Protein AF-A0A3C0GLI4-F1 (afdb_monomer_lite)

Radius of gyration: 16.36 Å; chains: 1; bounding box: 39×38×46 Å

Structure (mmCIF, N/CA/C/O backbone):
data_AF-A0A3C0GLI4-F1
#
_entry.id   AF-A0A3C0GLI4-F1
#
loop_
_atom_site.group_PDB
_atom_site.id
_atom_site.type_symbol
_atom_site.label_atom_id
_atom_site.label_alt_id
_atom_site.label_comp_id
_atom_site.label_asym_id
_atom_site.label_entity_id
_atom_site.label_seq_id
_atom_site.pdbx_PDB_ins_code
_atom_site.Cartn_x
_atom_site.Cartn_y
_atom_site.Cartn_z
_atom_site.occupancy
_atom_site.B_iso_or_equiv
_atom_site.auth_seq_id
_atom_site.auth_comp_id
_atom_site.auth_asym_id
_atom_site.auth_atom_id
_atom_site.pdbx_PDB_model_num
ATOM 1 N N . ASN A 1 1 ? 0.872 -15.062 -18.922 1.00 39.88 1 ASN A N 1
ATOM 2 C CA . ASN A 1 1 ? 2.203 -14.432 -18.838 1.00 39.88 1 ASN A CA 1
ATOM 3 C C . ASN A 1 1 ? 2.045 -13.028 -18.293 1.00 39.88 1 ASN A C 1
ATOM 5 O O . ASN A 1 1 ? 1.727 -12.119 -19.047 1.00 39.88 1 ASN A O 1
ATOM 9 N N . ILE A 1 2 ? 2.187 -12.862 -16.978 1.00 50.53 2 ILE A N 1
ATOM 10 C CA . ILE A 1 2 ? 2.374 -11.532 -16.389 1.00 50.53 2 ILE A CA 1
ATOM 11 C C . ILE A 1 2 ? 3.748 -11.081 -16.882 1.00 50.53 2 ILE A C 1
ATOM 13 O O . ILE A 1 2 ? 4.709 -11.837 -16.738 1.00 50.53 2 ILE A O 1
ATOM 17 N N . LYS A 1 3 ? 3.818 -9.940 -17.574 1.00 59.84 3 LYS A N 1
ATOM 18 C CA . LYS A 1 3 ? 5.059 -9.424 -18.170 1.00 59.84 3 LYS A CA 1
ATOM 19 C C . LYS A 1 3 ? 6.180 -9.470 -17.122 1.00 59.84 3 LYS A C 1
ATOM 21 O O . LYS A 1 3 ? 5.952 -9.083 -15.976 1.00 59.84 3 LYS A O 1
ATOM 26 N N . LEU 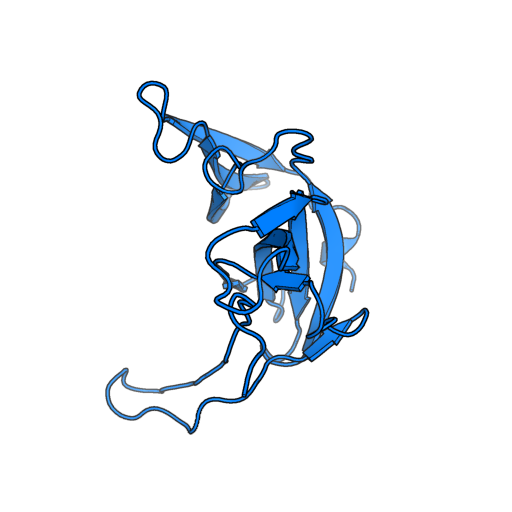A 1 4 ? 7.348 -10.002 -17.497 1.00 61.09 4 LEU A N 1
ATOM 27 C CA . LEU A 1 4 ? 8.490 -10.235 -16.606 1.00 61.09 4 LEU A CA 1
ATOM 28 C C . LEU A 1 4 ? 8.801 -8.981 -15.774 1.00 61.09 4 LEU A C 1
ATOM 30 O O . LEU A 1 4 ? 9.413 -8.040 -16.260 1.00 61.09 4 LEU A O 1
ATOM 34 N N . GLY A 1 5 ? 8.401 -8.970 -14.502 1.00 70.75 5 GLY A N 1
ATOM 35 C CA . GLY A 1 5 ? 8.728 -7.880 -13.584 1.00 70.75 5 GLY A CA 1
ATOM 36 C C . GLY A 1 5 ? 7.579 -7.012 -13.089 1.00 70.75 5 GLY A C 1
ATOM 37 O O . GLY A 1 5 ? 7.873 -6.146 -12.277 1.00 70.75 5 GLY A O 1
ATOM 38 N N . VAL A 1 6 ? 6.328 -7.267 -13.485 1.00 85.50 6 VAL A N 1
ATOM 39 C CA . VAL A 1 6 ? 5.150 -6.610 -12.888 1.00 85.50 6 VAL A CA 1
ATOM 40 C C . VAL A 1 6 ? 4.782 -7.270 -11.562 1.00 85.50 6 VAL A C 1
ATOM 42 O O . VAL A 1 6 ? 4.537 -8.478 -11.495 1.00 85.50 6 VAL A O 1
ATOM 45 N N . ARG A 1 7 ? 4.704 -6.466 -10.505 1.00 88.25 7 ARG A N 1
ATOM 46 C CA . ARG A 1 7 ? 4.290 -6.879 -9.161 1.00 88.25 7 ARG A CA 1
ATOM 47 C C . ARG A 1 7 ? 2.897 -6.347 -8.857 1.00 88.25 7 ARG A C 1
ATOM 49 O O . ARG A 1 7 ? 2.628 -5.166 -9.030 1.00 88.25 7 ARG A O 1
ATOM 56 N N . HIS A 1 8 ? 2.011 -7.225 -8.421 1.00 90.50 8 HIS A N 1
ATOM 57 C CA . HIS A 1 8 ? 0.618 -6.907 -8.125 1.00 90.50 8 HIS A CA 1
ATOM 58 C C . HIS A 1 8 ? 0.197 -7.632 -6.848 1.00 90.50 8 HIS A C 1
ATOM 60 O O . HIS A 1 8 ? 0.889 -8.539 -6.379 1.00 90.50 8 HIS A O 1
ATOM 66 N N . VAL A 1 9 ? -0.949 -7.237 -6.299 1.00 91.94 9 VAL A N 1
ATOM 67 C CA . VAL A 1 9 ? -1.453 -7.764 -5.031 1.00 91.94 9 VAL A CA 1
ATOM 68 C C . VAL A 1 9 ? -2.655 -8.666 -5.278 1.00 91.94 9 VAL A C 1
ATOM 70 O O . VAL A 1 9 ? -3.565 -8.340 -6.042 1.00 91.94 9 VAL A O 1
ATOM 73 N N . LEU A 1 10 ? -2.655 -9.812 -4.604 1.00 93.19 10 LEU A N 1
ATOM 74 C CA . LEU A 1 10 ? -3.788 -10.722 -4.527 1.00 93.19 10 LEU A CA 1
ATOM 75 C C . LEU A 1 10 ? -4.333 -10.703 -3.096 1.00 93.19 10 LEU A C 1
ATOM 77 O O . LEU A 1 10 ? -3.566 -10.700 -2.136 1.00 93.19 10 LEU A O 1
ATOM 81 N N . CYS A 1 11 ? -5.652 -10.740 -2.954 1.00 94.12 11 CYS A N 1
ATOM 82 C CA . CYS A 1 11 ? -6.346 -10.893 -1.686 1.00 94.12 11 CYS A CA 1
ATOM 83 C C . CYS A 1 11 ? -6.855 -12.331 -1.532 1.00 94.12 11 CYS A C 1
ATOM 85 O O . CYS A 1 11 ? -7.484 -12.891 -2.435 1.00 94.12 11 CYS A O 1
ATOM 87 N N . THR A 1 12 ? -6.617 -12.921 -0.365 1.00 95.62 12 THR A N 1
ATOM 88 C CA . THR A 1 12 ? -7.269 -14.151 0.087 1.00 95.62 12 THR A CA 1
ATOM 89 C C . THR A 1 12 ? -7.677 -13.992 1.547 1.00 95.62 12 THR A C 1
ATOM 91 O O . THR A 1 12 ? -7.035 -13.267 2.305 1.00 95.62 12 THR A O 1
ATOM 94 N N . THR A 1 13 ? -8.766 -14.645 1.940 1.00 95.38 13 THR A N 1
ATOM 95 C CA . THR A 1 13 ? -9.298 -14.616 3.298 1.00 95.38 13 THR A CA 1
ATOM 96 C C . THR A 1 13 ? -9.286 -16.004 3.921 1.00 95.38 13 THR A C 1
ATOM 98 O O . THR A 1 13 ? -9.401 -17.025 3.239 1.00 95.38 13 THR A O 1
ATOM 101 N N . SER A 1 14 ? -9.155 -16.028 5.243 1.00 96.88 14 SER A N 1
ATOM 102 C CA . SER A 1 14 ? -9.282 -17.217 6.074 1.00 96.88 14 SER A CA 1
ATOM 103 C C . SER A 1 14 ? -9.934 -16.828 7.399 1.00 96.88 14 SER A C 1
ATOM 105 O O . SER A 1 14 ? -9.765 -15.702 7.867 1.00 96.88 14 SER A O 1
ATOM 107 N N . LYS A 1 15 ? -10.699 -17.750 7.990 1.00 97.50 15 LYS A N 1
ATOM 108 C CA . LYS A 1 15 ? -11.269 -17.595 9.340 1.00 97.50 15 LYS A CA 1
ATOM 109 C C . LYS A 1 15 ? -10.403 -18.251 10.420 1.00 97.50 15 LYS A C 1
ATOM 111 O O . LYS A 1 15 ? -10.603 -17.968 11.594 1.00 97.50 15 LYS A O 1
ATOM 116 N N . ASP A 1 16 ? -9.480 -19.128 10.024 1.00 97.38 16 ASP A N 1
ATOM 117 C CA . ASP A 1 16 ? -8.713 -20.013 10.910 1.00 97.38 16 ASP A CA 1
ATOM 118 C C . ASP A 1 16 ? -7.200 -20.017 10.618 1.00 97.38 16 ASP A C 1
ATOM 120 O O . ASP A 1 16 ? -6.451 -20.714 11.293 1.00 97.38 16 ASP A O 1
ATOM 124 N N . LEU A 1 17 ? -6.748 -19.241 9.625 1.00 97.31 17 LEU A N 1
ATOM 125 C CA . LEU A 1 17 ? -5.373 -19.186 9.109 1.00 97.31 17 LEU A CA 1
ATOM 126 C C . LEU A 1 17 ? -4.862 -20.499 8.487 1.00 97.31 17 LEU A C 1
ATOM 128 O O . LEU A 1 17 ? -3.699 -20.578 8.091 1.00 97.31 17 LEU A O 1
ATOM 132 N N . ILE A 1 18 ? -5.728 -21.505 8.340 1.00 97.62 18 ILE A N 1
ATOM 133 C CA . ILE A 1 18 ? -5.411 -22.820 7.771 1.00 97.62 18 ILE A CA 1
ATOM 134 C C . ILE A 1 18 ? -6.078 -22.953 6.403 1.00 97.62 18 ILE A C 1
ATOM 136 O O . ILE A 1 18 ? -5.425 -23.258 5.406 1.00 97.62 18 ILE A O 1
ATOM 140 N N . ASN A 1 19 ? -7.381 -22.691 6.348 1.00 97.44 19 ASN A N 1
ATOM 141 C CA . ASN A 1 19 ? -8.196 -22.809 5.154 1.00 97.44 19 ASN A CA 1
ATOM 142 C C . ASN A 1 19 ? -8.339 -21.438 4.501 1.00 97.44 19 ASN A C 1
ATOM 144 O O . ASN A 1 19 ? -8.984 -20.534 5.040 1.00 97.44 19 ASN A O 1
ATOM 148 N N . TRP A 1 20 ? -7.731 -21.292 3.328 1.00 98.12 20 TRP A N 1
ATOM 149 C CA . TRP A 1 20 ? -7.687 -20.039 2.583 1.00 98.12 20 TRP A CA 1
ATOM 150 C C . TRP A 1 20 ? -8.607 -20.087 1.370 1.00 98.12 20 TRP A C 1
ATOM 152 O O . TRP A 1 20 ? -8.688 -21.086 0.655 1.00 98.12 20 TRP A O 1
ATOM 162 N N . SER A 1 21 ? -9.285 -18.974 1.110 1.00 97.00 21 SER A N 1
ATOM 163 C CA . SER A 1 21 ? -10.051 -18.788 -0.118 1.00 97.00 21 SER A CA 1
ATOM 164 C C . SER A 1 21 ? -9.143 -18.799 -1.357 1.00 97.00 21 SER A C 1
ATOM 166 O O . SER A 1 21 ? -7.929 -18.581 -1.271 1.00 97.00 21 SER A O 1
ATOM 168 N N . ARG A 1 22 ? -9.731 -18.977 -2.544 1.00 97.19 22 ARG A N 1
ATOM 169 C CA . ARG A 1 22 ? -8.996 -18.769 -3.796 1.00 97.19 22 ARG A CA 1
ATOM 170 C C . ARG A 1 22 ? -8.517 -17.308 -3.876 1.00 97.19 22 ARG A C 1
ATOM 172 O O . ARG A 1 22 ? -9.363 -16.420 -3.755 1.00 97.19 22 ARG A O 1
ATOM 179 N N . PRO A 1 23 ? -7.220 -17.049 -4.132 1.00 96.00 23 PRO A N 1
ATOM 180 C CA . PRO A 1 23 ? -6.716 -15.693 -4.305 1.00 96.00 23 PRO A CA 1
ATOM 181 C C . PRO A 1 23 ? -7.449 -14.955 -5.426 1.00 96.00 23 PRO A C 1
ATOM 183 O O . PRO A 1 23 ? -7.676 -15.512 -6.505 1.00 96.00 23 PRO A O 1
ATOM 186 N N . LYS A 1 24 ? -7.800 -13.698 -5.166 1.00 95.56 24 LYS A N 1
ATOM 187 C CA . LYS A 1 24 ? -8.423 -12.782 -6.124 1.00 95.56 24 LYS A CA 1
ATOM 188 C C . LYS A 1 24 ? -7.532 -11.568 -6.311 1.00 95.56 24 LYS A C 1
ATOM 190 O O . LYS A 1 24 ? -6.964 -11.069 -5.348 1.00 95.56 24 LYS A O 1
ATOM 195 N N . LEU A 1 25 ? -7.422 -11.095 -7.541 1.00 94.12 25 LEU A N 1
ATOM 196 C CA . LEU A 1 25 ? -6.763 -9.829 -7.828 1.00 94.12 25 LEU A CA 1
ATOM 197 C C . LEU A 1 25 ? -7.542 -8.681 -7.174 1.00 94.12 25 LEU A C 1
ATOM 199 O O . LEU A 1 25 ? -8.773 -8.691 -7.212 1.00 94.12 25 LEU A O 1
ATOM 203 N N . ILE A 1 26 ? -6.833 -7.734 -6.559 1.00 95.19 26 ILE A N 1
ATOM 204 C CA . ILE A 1 26 ? -7.461 -6.490 -6.103 1.00 95.19 26 ILE A CA 1
ATOM 205 C C . ILE A 1 26 ? -7.697 -5.558 -7.293 1.00 95.19 26 ILE A C 1
ATOM 207 O O . ILE A 1 26 ? -6.900 -5.515 -8.230 1.00 95.19 26 ILE A O 1
ATOM 211 N N . ASN A 1 27 ? -8.760 -4.773 -7.228 1.00 95.62 27 ASN A N 1
ATOM 212 C CA . ASN A 1 27 ? -9.008 -3.678 -8.147 1.00 95.62 27 ASN A CA 1
ATOM 213 C C . ASN A 1 27 ? -8.425 -2.399 -7.545 1.00 95.62 27 ASN A C 1
ATOM 215 O O . ASN A 1 27 ? -8.662 -2.098 -6.376 1.00 95.62 27 ASN A O 1
ATOM 219 N N . LYS A 1 28 ? -7.671 -1.649 -8.348 1.00 95.69 28 LYS A N 1
ATOM 220 C CA . LYS A 1 28 ? -7.189 -0.304 -8.011 1.00 95.69 28 LYS A CA 1
ATOM 221 C C . LYS A 1 28 ? -7.981 0.711 -8.832 1.00 95.69 28 LYS A C 1
ATOM 223 O O . LYS A 1 28 ? -8.255 0.444 -9.997 1.00 95.69 28 LYS A O 1
ATOM 228 N N . ASN A 1 29 ? -8.305 1.857 -8.252 1.00 96.00 29 ASN A N 1
ATOM 229 C CA . ASN A 1 29 ? -8.855 3.017 -8.938 1.00 96.00 29 ASN A CA 1
ATOM 230 C C . ASN A 1 29 ? -7.915 4.221 -8.718 1.00 96.00 29 ASN A C 1
ATOM 232 O O . ASN A 1 29 ? -7.699 4.604 -7.567 1.00 96.00 29 ASN A O 1
ATOM 236 N N . PRO A 1 30 ? -7.310 4.799 -9.773 1.00 94.88 30 PRO A N 1
ATOM 237 C CA . PRO A 1 30 ? -7.421 4.410 -11.185 1.00 94.88 30 PRO A CA 1
ATOM 238 C C . PRO A 1 30 ? -6.892 2.992 -11.457 1.00 94.88 30 PRO A C 1
ATOM 240 O O . PRO A 1 30 ? -6.091 2.473 -10.676 1.00 94.88 30 PRO A O 1
ATOM 243 N N . GLU A 1 31 ? -7.334 2.375 -12.558 1.00 95.31 31 GLU A N 1
ATOM 244 C CA . GLU A 1 31 ? -7.014 0.980 -12.908 1.00 95.31 31 GLU A CA 1
ATOM 245 C C . GLU A 1 31 ? -5.500 0.700 -12.906 1.00 95.31 31 GLU A C 1
ATOM 247 O O . GLU A 1 31 ? -4.687 1.551 -13.271 1.00 95.31 31 GLU A O 1
ATOM 252 N N . PHE A 1 32 ? -5.108 -0.493 -12.451 1.00 93.38 32 PHE A N 1
ATOM 253 C CA . PHE A 1 32 ? -3.706 -0.906 -12.409 1.00 93.38 32 PHE A CA 1
ATOM 254 C C . PHE A 1 32 ? -3.171 -1.214 -13.813 1.00 93.38 32 PHE A C 1
ATOM 256 O O . PHE A 1 32 ? -3.657 -2.117 -14.500 1.00 93.38 32 PHE A O 1
ATOM 263 N N . ALA A 1 33 ? -2.118 -0.511 -14.228 1.00 91.38 33 ALA A N 1
ATOM 264 C CA . ALA A 1 33 ? -1.540 -0.696 -15.554 1.00 91.38 33 ALA A CA 1
ATOM 265 C C . ALA A 1 33 ? -0.545 -1.871 -15.583 1.00 91.38 33 ALA A C 1
ATOM 267 O O . ALA A 1 33 ? 0.663 -1.697 -15.410 1.00 91.38 33 ALA A O 1
ATOM 268 N N . PHE A 1 34 ? -1.032 -3.074 -15.912 1.00 89.50 34 PHE A N 1
ATOM 269 C CA . PHE A 1 34 ? -0.235 -4.312 -16.044 1.00 89.50 34 PHE A CA 1
ATOM 270 C C . PHE A 1 34 ? 0.902 -4.269 -17.082 1.00 89.50 34 PHE A C 1
ATOM 272 O O . PHE A 1 34 ? 1.619 -5.253 -17.272 1.00 89.50 34 PHE A O 1
ATOM 279 N N . SER A 1 35 ? 1.060 -3.166 -17.809 1.00 86.81 35 SER A N 1
ATOM 280 C CA . SER A 1 35 ? 2.193 -2.936 -18.697 1.00 86.81 35 SER A CA 1
ATOM 281 C C . SER A 1 35 ? 3.457 -2.494 -17.973 1.00 86.81 35 SER A C 1
ATOM 283 O O . SER A 1 35 ? 4.534 -2.756 -18.501 1.00 86.81 35 SER A O 1
ATOM 285 N N . SER A 1 36 ? 3.329 -1.806 -16.837 1.00 87.88 36 SER A N 1
ATOM 286 C CA . SER A 1 36 ? 4.451 -1.083 -16.230 1.00 87.88 36 SER A CA 1
ATOM 287 C C . S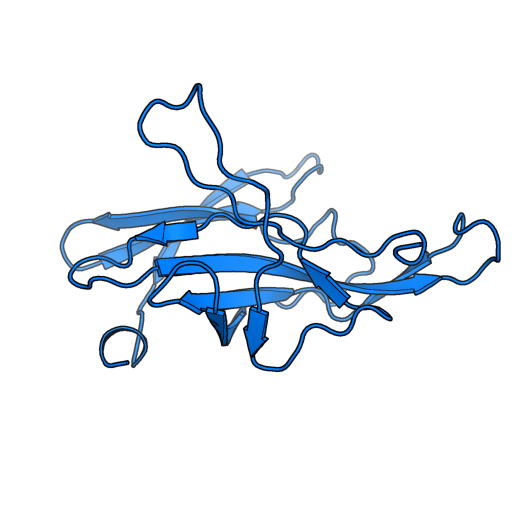ER A 1 36 ? 4.317 -0.835 -14.731 1.00 87.88 36 SER A C 1
ATOM 289 O O . SER A 1 36 ? 5.344 -0.661 -14.083 1.00 87.88 36 SER A O 1
ATOM 291 N N . GLU A 1 37 ? 3.111 -0.803 -14.159 1.00 91.38 37 GLU A N 1
ATOM 292 C CA . GLU A 1 37 ? 2.926 -0.515 -12.733 1.00 91.38 37 GLU A CA 1
ATOM 293 C C . GLU A 1 37 ? 3.356 -1.678 -11.843 1.00 91.38 37 GLU A C 1
ATOM 295 O O . GLU A 1 37 ? 3.331 -2.847 -12.226 1.00 91.38 37 GLU A O 1
ATOM 300 N N . ASN A 1 38 ? 3.754 -1.334 -10.621 1.00 92.19 38 ASN A N 1
ATOM 301 C CA . ASN A 1 38 ? 4.100 -2.281 -9.579 1.00 92.19 38 ASN A CA 1
ATOM 302 C C . ASN A 1 38 ? 3.524 -1.824 -8.247 1.00 92.19 38 ASN A C 1
ATOM 304 O O . ASN A 1 38 ? 3.736 -0.686 -7.843 1.00 92.19 38 ASN A O 1
ATOM 308 N N . LEU A 1 39 ? 2.882 -2.746 -7.537 1.00 92.38 39 LEU A N 1
ATOM 309 C CA . LEU A 1 39 ? 2.623 -2.655 -6.103 1.00 92.38 39 LEU A CA 1
ATOM 310 C C . LEU A 1 39 ? 3.542 -3.669 -5.423 1.00 92.38 39 LEU A C 1
ATOM 312 O O . LEU A 1 39 ? 3.401 -4.871 -5.654 1.00 92.38 39 LEU A O 1
ATOM 316 N N . TYR A 1 40 ? 4.538 -3.203 -4.665 1.00 85.44 40 TYR A N 1
ATOM 317 C CA . TYR A 1 40 ? 5.593 -4.104 -4.191 1.00 85.44 40 TYR A CA 1
ATOM 318 C C . TYR A 1 40 ? 5.180 -4.905 -2.953 1.00 85.44 40 TYR A C 1
ATO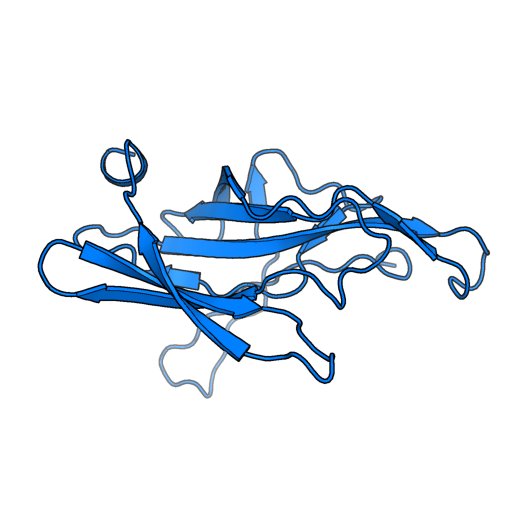M 320 O O . TYR A 1 40 ? 5.213 -6.132 -2.979 1.00 85.44 40 TYR A O 1
ATOM 328 N N . TYR A 1 41 ? 4.763 -4.212 -1.893 1.00 82.75 41 TYR A N 1
ATOM 329 C CA . TYR A 1 41 ? 4.255 -4.803 -0.658 1.00 82.75 41 TYR A CA 1
ATOM 330 C C . TYR A 1 41 ? 3.102 -3.959 -0.134 1.00 82.75 41 TYR A C 1
ATOM 332 O O . TYR A 1 41 ? 3.183 -2.735 -0.130 1.00 82.75 41 TYR A O 1
ATOM 340 N N . MET A 1 42 ? 2.052 -4.609 0.355 1.00 84.81 42 MET A N 1
ATOM 341 C CA . MET A 1 42 ? 0.843 -3.928 0.799 1.00 84.81 42 MET A CA 1
ATOM 342 C C . MET A 1 42 ? 0.518 -4.322 2.237 1.00 84.81 42 MET A C 1
ATOM 344 O O . MET A 1 42 ? -0.058 -5.377 2.495 1.00 84.81 42 MET A O 1
ATOM 348 N N . GLY A 1 43 ? 0.904 -3.464 3.183 1.00 90.44 43 GLY A N 1
ATOM 349 C CA . GLY A 1 43 ? 0.377 -3.517 4.543 1.00 90.44 43 GLY A CA 1
ATOM 350 C C . GLY A 1 43 ? -1.000 -2.866 4.556 1.00 90.44 43 GLY A C 1
ATOM 351 O O . GLY A 1 43 ? -1.089 -1.647 4.414 1.00 90.44 43 GLY A O 1
ATOM 352 N N . ALA A 1 44 ? -2.062 -3.664 4.652 1.00 93.81 44 ALA A N 1
ATOM 353 C CA . ALA A 1 44 ? -3.428 -3.173 4.803 1.00 93.81 44 ALA A CA 1
ATOM 354 C C . ALA A 1 44 ? -3.809 -3.175 6.287 1.00 93.81 44 ALA A C 1
ATOM 356 O O . ALA A 1 44 ? -3.656 -4.187 6.972 1.00 93.81 44 ALA A O 1
ATOM 357 N N . TYR A 1 45 ? -4.308 -2.045 6.771 1.00 95.12 45 TYR A N 1
ATOM 358 C CA . TYR A 1 45 ? -4.634 -1.817 8.173 1.00 95.12 45 TYR A CA 1
ATOM 359 C C . TYR A 1 45 ? -6.097 -1.388 8.292 1.00 95.12 45 TYR A C 1
ATOM 361 O O . TYR A 1 45 ? -6.572 -0.663 7.417 1.00 95.12 45 TYR A O 1
ATOM 369 N N . PRO A 1 46 ? -6.819 -1.788 9.352 1.00 94.38 46 PRO A N 1
ATOM 370 C CA . PRO A 1 46 ? -8.095 -1.164 9.677 1.00 94.38 46 PRO A CA 1
ATOM 371 C C . PRO A 1 46 ? -7.893 0.339 9.871 1.00 94.38 46 PRO A C 1
ATOM 373 O O . PRO A 1 46 ? -6.944 0.750 10.545 1.00 94.38 46 PRO A O 1
ATOM 376 N N . LEU A 1 47 ? -8.769 1.146 9.284 1.00 93.75 47 LEU A N 1
ATOM 377 C CA . LEU A 1 47 ? -8.812 2.579 9.523 1.00 93.75 47 LEU A CA 1
ATOM 378 C C . LEU A 1 47 ? -9.579 2.822 10.838 1.00 93.75 47 LEU A C 1
ATOM 380 O O . LEU A 1 47 ? -10.761 2.476 10.905 1.00 93.75 47 LEU A O 1
ATOM 384 N N . PRO A 1 48 ? -8.930 3.346 11.899 1.00 90.94 48 PRO A N 1
ATOM 385 C CA . PRO A 1 48 ? -9.553 3.511 13.209 1.00 90.94 48 PRO A CA 1
ATOM 386 C C . PRO A 1 48 ? -10.863 4.292 13.133 1.00 90.94 48 PRO A C 1
ATOM 388 O O . PRO A 1 48 ? -10.984 5.213 12.336 1.00 90.94 48 PRO A O 1
ATOM 391 N N . ASP A 1 49 ? -11.821 3.912 13.978 1.00 87.81 49 ASP A N 1
ATOM 392 C CA . ASP A 1 49 ? -13.148 4.536 14.082 1.00 87.81 49 ASP A CA 1
ATOM 393 C C . ASP A 1 49 ? -14.029 4.428 12.816 1.00 87.81 49 ASP A C 1
ATOM 395 O O . ASP A 1 49 ? -15.080 5.059 12.740 1.00 87.81 49 ASP A O 1
ATOM 399 N N . THR A 1 50 ? -13.649 3.583 11.849 1.00 90.19 50 THR A N 1
ATOM 400 C CA . THR A 1 50 ? -14.421 3.295 10.628 1.00 90.19 50 THR A CA 1
ATOM 401 C C . THR A 1 50 ? -14.484 1.784 10.351 1.00 90.19 50 THR A C 1
ATOM 403 O O . THR A 1 50 ? -13.788 0.993 10.990 1.00 90.19 50 THR A O 1
ATOM 406 N N . GLU A 1 51 ? -15.278 1.366 9.360 1.00 92.44 51 GLU A N 1
ATOM 407 C CA . GLU A 1 51 ? -15.279 -0.018 8.844 1.00 92.44 51 GLU A CA 1
ATOM 408 C C . GLU A 1 51 ? -14.301 -0.233 7.671 1.00 92.44 51 GLU A C 1
ATOM 410 O O . GLU A 1 51 ? -14.267 -1.306 7.062 1.00 92.44 51 GLU A O 1
ATOM 415 N N . LYS A 1 52 ? -13.488 0.780 7.356 1.00 95.06 52 LYS A N 1
ATOM 416 C CA . LYS A 1 52 ? -12.628 0.811 6.172 1.00 95.06 52 LYS A CA 1
ATOM 417 C C . LYS A 1 52 ? -11.231 0.279 6.444 1.00 95.06 52 LYS A C 1
ATOM 419 O O . LYS A 1 52 ? -10.806 0.053 7.579 1.00 95.06 52 LYS A O 1
ATOM 424 N N . TYR A 1 53 ? -10.483 0.125 5.363 1.00 96.00 53 TYR A N 1
ATOM 425 C CA . TYR A 1 53 ? -9.079 -0.245 5.367 1.00 96.00 53 TYR A CA 1
ATOM 426 C C . TYR A 1 53 ? -8.257 0.839 4.691 1.00 96.00 53 TYR A C 1
ATOM 428 O O . TYR A 1 53 ? -8.676 1.407 3.687 1.00 96.00 53 TYR A O 1
ATOM 436 N N . ILE A 1 54 ? -7.055 1.069 5.207 1.00 96.44 54 ILE A N 1
ATOM 437 C CA . ILE A 1 54 ? -6.048 1.942 4.614 1.00 96.44 54 ILE A CA 1
ATOM 438 C C . ILE A 1 54 ? -4.775 1.148 4.344 1.00 96.44 54 ILE A C 1
ATOM 440 O O . ILE A 1 54 ? -4.398 0.246 5.098 1.00 96.44 54 ILE A O 1
ATOM 444 N N . THR A 1 55 ? -4.088 1.476 3.260 1.00 96.44 55 THR A N 1
ATOM 445 C CA . THR A 1 55 ? -2.767 0.932 2.967 1.00 96.44 55 THR A CA 1
ATOM 446 C C . THR A 1 55 ? -1.814 2.010 2.480 1.00 96.44 55 THR A C 1
ATOM 448 O O . THR A 1 55 ? -2.226 3.040 1.953 1.00 96.44 55 THR A O 1
ATOM 451 N N . PHE A 1 56 ? -0.529 1.719 2.645 1.00 95.50 56 PHE A N 1
ATOM 452 C CA . PHE A 1 56 ? 0.599 2.547 2.256 1.00 95.50 56 PHE A CA 1
ATOM 453 C C . PHE A 1 56 ? 1.556 1.666 1.451 1.00 95.50 56 PHE A C 1
ATOM 455 O O . PHE A 1 56 ? 2.495 1.082 1.996 1.00 95.50 56 PHE A O 1
ATOM 462 N N . THR A 1 57 ? 1.267 1.477 0.167 1.00 93.56 57 THR A N 1
ATOM 463 C CA . THR A 1 57 ? 2.008 0.523 -0.670 1.00 93.56 57 THR A CA 1
ATOM 464 C C . THR A 1 57 ? 3.101 1.235 -1.460 1.00 93.56 57 THR A C 1
ATOM 466 O O . THR A 1 57 ? 2.803 2.201 -2.169 1.00 93.56 57 THR A O 1
ATOM 469 N N . PRO A 1 58 ? 4.361 0.766 -1.418 1.00 92.62 58 PRO A N 1
ATOM 470 C CA . PRO A 1 58 ? 5.366 1.197 -2.371 1.00 92.62 58 PRO A CA 1
ATOM 471 C C . PRO A 1 58 ? 4.906 0.880 -3.793 1.00 92.62 58 PRO A C 1
ATOM 473 O O . PRO A 1 58 ? 4.520 -0.252 -4.111 1.00 92.62 58 PRO A O 1
ATOM 476 N N . HIS A 1 59 ? 4.944 1.908 -4.623 1.00 93.12 59 HIS A N 1
ATOM 477 C CA . HIS A 1 59 ? 4.607 1.896 -6.027 1.00 93.12 59 HIS A CA 1
ATOM 478 C C . HIS A 1 59 ? 5.786 2.404 -6.843 1.00 93.12 59 HIS A C 1
ATOM 480 O O . HIS A 1 59 ? 6.473 3.345 -6.453 1.00 93.12 59 HIS A O 1
ATOM 486 N N . PHE A 1 60 ? 5.983 1.799 -8.004 1.00 91.69 60 PHE A N 1
ATOM 487 C CA . PHE A 1 60 ? 6.874 2.299 -9.040 1.00 91.69 60 PHE A CA 1
ATOM 488 C C . PHE A 1 60 ? 6.443 1.733 -10.385 1.00 91.69 60 PHE A C 1
ATOM 490 O O . PHE A 1 60 ? 5.723 0.734 -10.467 1.00 91.69 60 PHE A O 1
ATOM 497 N N . LYS A 1 61 ? 6.943 2.337 -11.453 1.00 91.06 61 LYS A N 1
ATOM 498 C CA . LYS A 1 61 ? 6.837 1.795 -12.800 1.00 91.06 61 LYS A CA 1
ATOM 499 C C . LYS A 1 61 ? 8.161 1.209 -13.247 1.00 91.06 61 LYS A C 1
ATOM 501 O O . LYS A 1 61 ? 9.225 1.617 -12.774 1.00 91.06 61 LYS A O 1
ATOM 506 N N . ASN A 1 62 ? 8.100 0.232 -14.144 1.00 87.94 62 ASN A N 1
ATOM 507 C CA . ASN A 1 62 ? 9.288 -0.295 -14.786 1.00 87.94 62 ASN A CA 1
ATOM 508 C C . ASN A 1 62 ? 9.115 -0.478 -16.292 1.00 87.94 62 ASN A C 1
ATOM 510 O O . ASN A 1 62 ? 8.085 -0.963 -16.753 1.00 87.94 62 ASN A O 1
ATOM 514 N N . ASP A 1 63 ? 10.186 -0.182 -17.025 1.00 87.75 63 ASP A N 1
ATOM 515 C CA . ASP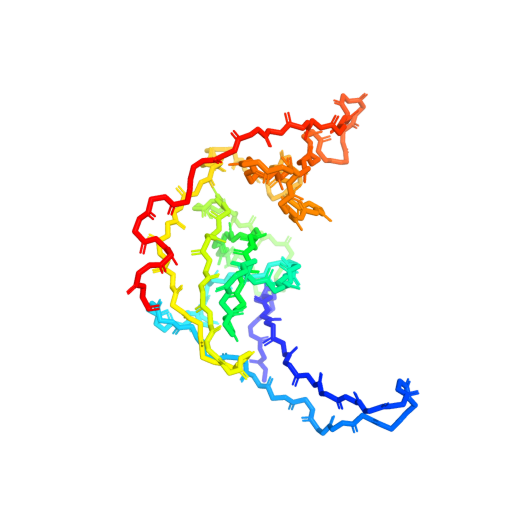 A 1 63 ? 10.331 -0.549 -18.429 1.00 87.75 63 ASP A CA 1
ATOM 516 C C . ASP A 1 63 ? 11.339 -1.695 -18.531 1.00 87.75 63 ASP A C 1
ATOM 518 O O . ASP A 1 63 ? 12.401 -1.671 -17.897 1.00 87.75 63 ASP A O 1
ATOM 522 N N . ILE A 1 64 ? 10.995 -2.712 -19.315 1.00 86.00 64 ILE A N 1
ATOM 523 C CA . ILE A 1 64 ? 11.886 -3.823 -19.648 1.00 86.00 64 ILE A CA 1
ATOM 524 C C . ILE A 1 64 ? 12.673 -3.423 -20.897 1.00 86.00 64 ILE A C 1
ATOM 526 O O . ILE A 1 64 ? 12.072 -3.177 -21.940 1.00 86.00 64 ILE A O 1
ATOM 530 N N . LEU A 1 65 ? 13.999 -3.336 -20.784 1.00 85.88 65 LEU A N 1
ATOM 531 C CA . LEU A 1 65 ? 14.866 -2.847 -21.865 1.00 85.88 65 LEU A CA 1
ATOM 532 C C . LEU A 1 65 ? 15.441 -3.976 -22.733 1.00 85.88 65 LEU A C 1
ATOM 534 O O . LEU A 1 65 ? 15.878 -3.722 -23.851 1.00 85.88 65 LEU A O 1
ATOM 538 N N . THR A 1 66 ? 15.439 -5.212 -22.232 1.00 83.50 66 THR A N 1
ATOM 539 C CA . THR A 1 66 ? 15.933 -6.409 -22.929 1.00 83.50 66 THR A CA 1
ATOM 540 C C . THR A 1 66 ? 14.875 -7.509 -22.932 1.00 83.50 66 THR A C 1
ATOM 542 O O . THR A 1 66 ? 14.100 -7.625 -21.986 1.00 83.50 66 THR A O 1
ATOM 545 N N . GLU A 1 67 ? 14.842 -8.347 -23.971 1.00 82.25 67 GLU A N 1
ATOM 546 C CA . GLU A 1 67 ? 13.829 -9.411 -24.118 1.00 82.25 67 GLU A CA 1
ATOM 547 C C . GLU A 1 67 ? 13.815 -10.412 -22.952 1.00 82.25 67 GLU A C 1
ATOM 549 O O . GLU A 1 67 ? 12.758 -10.910 -22.564 1.00 82.25 67 GLU A O 1
ATOM 554 N N . ASP A 1 68 ? 14.979 -10.668 -22.355 1.00 82.56 68 ASP A N 1
ATOM 555 C CA . ASP A 1 68 ? 15.148 -11.555 -21.201 1.00 82.56 68 ASP A CA 1
ATOM 556 C C . ASP A 1 68 ? 14.755 -10.907 -19.857 1.00 82.56 68 ASP A C 1
ATOM 558 O O . ASP A 1 68 ? 14.733 -11.570 -18.819 1.00 82.56 68 ASP A O 1
ATOM 562 N N . GLY A 1 69 ? 14.445 -9.607 -19.846 1.00 79.44 69 GLY A N 1
ATOM 563 C CA . GLY A 1 69 ? 14.096 -8.866 -18.640 1.00 79.44 69 GLY A CA 1
ATOM 564 C C . GLY A 1 69 ? 15.257 -8.592 -17.683 1.00 79.44 69 GLY A C 1
ATOM 565 O O . GLY A 1 69 ? 14.986 -8.178 -16.547 1.00 79.44 69 GLY A O 1
ATOM 566 N N . SER A 1 70 ? 16.510 -8.824 -18.098 1.00 82.69 70 SER A N 1
ATOM 567 C CA . SER A 1 70 ? 17.710 -8.597 -17.281 1.00 82.69 70 SER A CA 1
ATOM 568 C C . SER A 1 70 ? 18.006 -7.111 -17.068 1.00 82.69 70 SER A C 1
ATOM 570 O O . SER A 1 70 ? 18.459 -6.728 -15.988 1.00 82.69 70 SER A O 1
ATOM 572 N N . GLN A 1 71 ? 17.678 -6.257 -18.043 1.00 83.81 71 GLN A N 1
ATOM 573 C CA . GLN A 1 71 ? 17.790 -4.807 -17.912 1.00 83.81 71 GLN A CA 1
ATOM 574 C C . GLN A 1 71 ? 16.428 -4.154 -17.716 1.00 83.81 71 GLN A C 1
ATOM 576 O O . GLN A 1 71 ? 15.485 -4.354 -18.488 1.00 83.81 71 GLN A O 1
ATOM 581 N N . ARG A 1 72 ? 16.335 -3.339 -16.663 1.00 84.50 72 ARG A N 1
ATOM 582 C CA . ARG A 1 72 ? 15.107 -2.648 -16.277 1.00 84.50 72 ARG A CA 1
ATOM 583 C C . ARG A 1 72 ? 15.405 -1.216 -15.887 1.00 84.50 72 ARG A C 1
ATOM 585 O O . ARG A 1 72 ? 16.374 -0.955 -15.176 1.00 84.50 72 ARG A O 1
ATOM 592 N N . LYS A 1 73 ? 14.525 -0.312 -16.297 1.00 87.00 73 LYS A N 1
ATOM 593 C CA . LYS A 1 73 ? 14.486 1.060 -15.797 1.00 87.00 73 LYS A CA 1
ATOM 594 C C . LYS A 1 73 ? 13.331 1.180 -14.817 1.00 87.00 73 LYS A C 1
ATOM 596 O O . LYS A 1 73 ? 12.219 0.810 -15.172 1.00 87.00 73 LYS A O 1
ATOM 601 N N . TYR A 1 74 ? 13.590 1.699 -13.621 1.00 87.25 74 TYR A N 1
ATOM 602 C CA . TYR A 1 74 ? 12.559 2.019 -12.633 1.00 87.25 74 TYR A CA 1
ATOM 603 C C . TYR A 1 74 ? 12.320 3.529 -12.608 1.00 87.25 74 TYR A C 1
ATOM 605 O O . TYR A 1 74 ? 13.264 4.299 -12.774 1.00 87.25 74 TYR A O 1
ATOM 613 N N . TYR A 1 75 ? 11.070 3.946 -12.441 1.00 88.69 75 TYR A N 1
ATOM 614 C CA . TYR A 1 75 ? 10.672 5.355 -12.374 1.00 88.69 75 TYR A CA 1
ATOM 615 C C . TYR A 1 75 ? 9.347 5.502 -11.619 1.00 88.69 75 TYR A C 1
ATOM 617 O O . TYR A 1 75 ? 8.712 4.503 -11.285 1.00 88.69 75 TYR A O 1
ATOM 625 N N . ASP A 1 76 ? 8.922 6.742 -11.357 1.00 90.38 76 ASP A N 1
ATOM 626 C CA . ASP A 1 76 ? 7.639 7.040 -10.695 1.00 90.38 76 ASP A CA 1
ATOM 627 C C . ASP A 1 76 ? 7.514 6.376 -9.305 1.00 90.38 76 ASP A C 1
ATOM 629 O O . ASP A 1 76 ? 6.443 5.901 -8.915 1.00 90.38 76 ASP A O 1
ATOM 633 N N . ALA A 1 77 ? 8.642 6.286 -8.586 1.00 91.25 77 ALA A N 1
ATOM 634 C CA . ALA A 1 77 ? 8.719 5.645 -7.281 1.00 91.25 77 ALA A CA 1
ATOM 635 C C . ALA A 1 77 ? 8.091 6.539 -6.203 1.00 91.25 77 ALA A C 1
ATOM 637 O O . ALA A 1 77 ? 8.445 7.707 -6.046 1.00 91.25 77 ALA A O 1
ATOM 638 N N . LYS A 1 78 ? 7.111 5.992 -5.485 1.00 93.25 78 LYS A N 1
ATOM 639 C CA . LYS A 1 78 ? 6.301 6.699 -4.484 1.00 93.25 78 LYS A CA 1
ATOM 640 C C . LYS A 1 78 ? 5.528 5.715 -3.624 1.00 93.25 78 LYS A C 1
ATOM 642 O O . LYS A 1 78 ? 5.371 4.555 -3.990 1.00 93.25 78 LYS A O 1
ATOM 647 N N . THR A 1 79 ? 4.999 6.155 -2.498 1.00 93.88 79 THR A N 1
ATOM 648 C CA . THR A 1 79 ? 4.061 5.359 -1.701 1.00 93.88 79 THR A CA 1
ATOM 649 C C . THR A 1 79 ? 2.644 5.811 -2.015 1.00 93.88 79 THR A C 1
ATOM 651 O O . THR A 1 79 ? 2.329 6.986 -1.850 1.00 93.88 79 THR A O 1
ATOM 654 N N . LEU A 1 80 ? 1.789 4.889 -2.453 1.00 95.38 80 LEU A N 1
ATOM 655 C CA . LEU A 1 80 ? 0.366 5.171 -2.627 1.00 95.38 80 LEU A CA 1
ATOM 656 C C . LEU A 1 80 ? -0.355 4.981 -1.297 1.00 95.38 80 LEU A C 1
ATOM 658 O O . LEU A 1 80 ? -0.233 3.922 -0.673 1.00 95.38 80 LEU A O 1
ATOM 662 N N . VAL A 1 81 ? -1.133 5.987 -0.908 1.00 96.19 81 VAL A N 1
ATOM 663 C CA . VAL A 1 81 ? -2.138 5.882 0.148 1.00 96.19 81 VAL A CA 1
ATOM 664 C C . VAL A 1 81 ? -3.445 5.471 -0.513 1.00 96.19 81 VAL A C 1
ATOM 666 O O . VAL A 1 81 ? -3.961 6.191 -1.371 1.00 96.19 81 VAL A O 1
ATOM 669 N N . MET A 1 82 ? -3.962 4.296 -0.154 1.00 96.50 82 MET A N 1
ATOM 670 C CA . MET A 1 82 ? -5.203 3.777 -0.733 1.00 96.50 82 MET A CA 1
ATOM 671 C C . MET A 1 82 ? -6.198 3.371 0.349 1.00 96.50 82 MET A C 1
ATOM 673 O O . MET A 1 82 ? -5.784 2.886 1.405 1.00 96.50 82 MET A O 1
ATOM 677 N N . ILE A 1 83 ? -7.492 3.522 0.062 1.00 96.75 83 ILE A N 1
ATOM 678 C CA . ILE A 1 83 ? -8.594 3.143 0.957 1.00 96.75 83 ILE A CA 1
ATOM 679 C C . ILE A 1 83 ? -9.514 2.122 0.295 1.00 96.75 83 ILE A C 1
ATOM 681 O O . ILE A 1 83 ? -9.703 2.150 -0.919 1.00 96.75 83 ILE A O 1
ATOM 685 N N . SER A 1 84 ? -10.067 1.214 1.098 1.00 96.44 84 SER A N 1
ATOM 686 C CA . SER A 1 84 ? -11.017 0.198 0.654 1.00 96.44 84 SER A CA 1
ATOM 687 C C . SER A 1 84 ? -12.089 -0.071 1.702 1.00 96.44 84 SER A C 1
ATOM 689 O O . SER A 1 84 ? -11.779 -0.176 2.887 1.00 96.44 84 SER A O 1
ATOM 691 N N . ASP A 1 85 ? -13.324 -0.263 1.249 1.00 95.88 85 ASP A N 1
ATOM 692 C CA . ASP A 1 85 ? -14.447 -0.684 2.095 1.00 95.88 85 ASP A CA 1
ATOM 693 C C . ASP A 1 85 ? -14.535 -2.216 2.223 1.00 95.88 85 ASP A C 1
ATOM 695 O O . ASP A 1 85 ? -15.049 -2.747 3.204 1.00 95.88 85 ASP A O 1
ATOM 699 N N . ASP A 1 86 ? -14.012 -2.959 1.240 1.00 95.06 86 ASP A N 1
ATOM 700 C CA . ASP A 1 86 ? -14.255 -4.401 1.100 1.00 95.06 86 ASP A CA 1
ATOM 701 C C . ASP A 1 86 ? -12.985 -5.256 0.967 1.00 95.06 86 ASP A C 1
ATOM 703 O O . ASP A 1 86 ? -13.075 -6.482 0.879 1.00 95.06 86 ASP A O 1
ATOM 707 N N . LYS A 1 87 ? -11.802 -4.630 1.012 1.00 93.50 87 LYS A N 1
ATOM 708 C CA . LYS A 1 87 ? -10.461 -5.230 0.854 1.00 93.50 87 LYS A CA 1
ATOM 709 C C . LYS A 1 87 ? -10.123 -5.653 -0.578 1.00 93.50 87 LYS A C 1
ATOM 711 O O . LYS A 1 87 ? -8.989 -6.079 -0.824 1.00 93.50 87 LYS A O 1
ATOM 716 N N . TYR A 1 88 ? -11.054 -5.526 -1.520 1.00 95.31 88 TYR A N 1
ATOM 717 C CA . TYR A 1 88 ? -10.880 -5.907 -2.920 1.00 95.31 88 TYR A CA 1
ATOM 718 C C . TYR A 1 88 ? -10.797 -4.692 -3.838 1.00 95.31 88 TYR A C 1
ATOM 720 O O . TYR A 1 88 ? -9.984 -4.710 -4.754 1.00 95.31 88 TYR A O 1
ATOM 728 N N . ASN A 1 89 ? -11.587 -3.649 -3.593 1.00 96.94 89 ASN A N 1
ATOM 729 C CA . ASN A 1 89 ? -11.632 -2.424 -4.382 1.00 96.94 89 ASN A CA 1
ATOM 730 C C . ASN A 1 89 ? -10.934 -1.295 -3.624 1.00 96.94 89 ASN A C 1
ATOM 732 O O . ASN A 1 89 ? -11.356 -0.935 -2.527 1.00 96.94 89 ASN A O 1
ATOM 736 N N . TRP A 1 90 ? -9.849 -0.773 -4.191 1.00 97.44 90 TRP A N 1
ATOM 737 C CA . TRP A 1 90 ? -8.968 0.202 -3.556 1.00 97.44 90 TRP A CA 1
ATOM 738 C C . TRP A 1 90 ? -8.904 1.491 -4.361 1.00 97.44 90 TRP A C 1
ATOM 740 O O . TRP A 1 90 ? -8.465 1.485 -5.509 1.00 97.44 90 TRP A O 1
ATOM 750 N N . ASP A 1 91 ? -9.263 2.603 -3.736 1.00 97.25 91 ASP A N 1
ATOM 751 C CA . ASP A 1 91 ? -9.099 3.935 -4.308 1.00 97.25 91 ASP A CA 1
ATOM 752 C C . ASP A 1 91 ? -7.765 4.535 -3.876 1.00 97.25 91 ASP A C 1
ATOM 754 O O . ASP A 1 91 ? -7.488 4.628 -2.679 1.00 97.25 91 ASP A O 1
ATOM 758 N N . VAL A 1 92 ? -6.970 5.012 -4.831 1.00 96.56 92 VAL A N 1
ATOM 759 C CA . VAL A 1 92 ? -5.802 5.852 -4.545 1.00 96.56 92 VAL A CA 1
ATOM 760 C C . VAL A 1 92 ? -6.293 7.230 -4.115 1.00 96.56 92 VAL A C 1
ATOM 762 O O . VAL A 1 92 ? -7.012 7.893 -4.861 1.00 96.56 92 VAL A O 1
ATOM 765 N N . LYS A 1 93 ? -5.908 7.659 -2.913 1.00 95.62 93 LYS A N 1
ATOM 766 C CA . LYS A 1 93 ? -6.287 8.967 -2.365 1.00 95.62 93 LYS A CA 1
ATOM 767 C C . LYS A 1 93 ? -5.124 9.950 -2.357 1.00 95.62 93 LYS A C 1
ATOM 769 O O . LYS A 1 93 ? -5.340 11.132 -2.591 1.00 95.62 93 LYS A O 1
ATOM 774 N N . GLU A 1 94 ? -3.902 9.465 -2.139 1.00 95.06 94 GLU A N 1
ATOM 775 C CA . GLU A 1 94 ? -2.726 10.330 -2.070 1.00 95.06 94 GLU A CA 1
ATOM 776 C C . GLU A 1 94 ? -1.434 9.613 -2.480 1.00 95.06 94 GLU A C 1
ATOM 778 O O . GLU A 1 94 ? -1.335 8.382 -2.451 1.00 95.06 94 GLU A O 1
ATOM 783 N N . GLU A 1 95 ? -0.428 10.403 -2.852 1.00 94.56 95 GLU A N 1
ATOM 784 C CA . GLU A 1 95 ? 0.920 9.956 -3.186 1.00 94.56 95 GLU A CA 1
ATOM 785 C C . GLU A 1 95 ? 1.926 10.608 -2.229 1.00 94.56 95 GLU A C 1
ATOM 787 O O . GLU A 1 95 ? 2.118 11.822 -2.246 1.00 94.56 95 GLU A O 1
ATOM 792 N N . ILE A 1 96 ? 2.601 9.807 -1.402 1.00 93.44 96 ILE A N 1
ATOM 793 C CA . ILE A 1 96 ? 3.585 10.290 -0.422 1.00 93.44 96 ILE A CA 1
ATOM 794 C C . ILE A 1 96 ? 4.965 9.683 -0.677 1.00 93.44 96 ILE A C 1
ATOM 796 O O . ILE A 1 96 ? 5.105 8.681 -1.375 1.00 93.44 96 ILE A O 1
ATOM 800 N N . PHE A 1 97 ? 6.004 10.269 -0.078 1.00 91.69 97 PHE A N 1
ATOM 801 C CA . PHE A 1 97 ? 7.389 9.790 -0.199 1.00 91.69 97 PHE A CA 1
ATOM 802 C C . PHE A 1 97 ? 7.838 9.602 -1.657 1.00 91.69 97 PHE A C 1
ATOM 804 O O . PHE A 1 97 ? 8.330 8.535 -2.023 1.00 91.69 97 PHE A O 1
ATOM 811 N N . LEU A 1 98 ? 7.648 10.642 -2.477 1.00 90.94 98 LEU A N 1
ATOM 812 C CA . LEU A 1 98 ? 8.163 10.687 -3.845 1.00 90.94 98 LEU A CA 1
ATOM 813 C C . LEU A 1 98 ? 9.681 10.457 -3.832 1.00 90.94 98 LEU A C 1
ATOM 815 O O . LEU A 1 98 ? 10.418 11.175 -3.151 1.00 90.94 98 LEU A O 1
ATOM 819 N N . ASP A 1 99 ? 10.130 9.454 -4.576 1.00 83.62 99 ASP A N 1
ATOM 820 C CA . ASP A 1 99 ? 11.533 9.099 -4.734 1.00 83.62 99 ASP A CA 1
ATOM 821 C C . ASP A 1 99 ? 11.928 9.284 -6.204 1.00 83.62 99 ASP A C 1
ATOM 823 O O . ASP A 1 99 ? 11.459 8.588 -7.105 1.00 83.62 99 ASP A O 1
ATOM 827 N N . PHE A 1 100 ? 12.788 10.271 -6.446 1.00 76.00 100 PHE A N 1
ATOM 828 C CA . PHE A 1 100 ? 13.306 10.591 -7.778 1.00 76.00 100 PHE A CA 1
ATOM 829 C C . PHE A 1 100 ? 14.587 9.814 -8.113 1.00 76.00 100 PHE A C 1
ATOM 831 O O . PHE A 1 100 ? 15.215 10.072 -9.140 1.00 76.00 100 PHE A O 1
ATOM 838 N N . SER A 1 101 ? 15.010 8.893 -7.245 1.00 69.44 101 SER A N 1
ATOM 839 C CA . SER A 1 101 ? 16.160 8.028 -7.484 1.00 69.44 101 SER A CA 1
ATOM 840 C C . SER A 1 101 ? 15.793 6.791 -8.318 1.00 69.44 101 SER A C 1
ATOM 842 O O . SER A 1 101 ? 14.629 6.463 -8.541 1.00 69.44 101 SER A O 1
ATOM 844 N N . ASN A 1 102 ? 16.814 6.071 -8.791 1.00 60.91 102 ASN A N 1
ATOM 845 C CA . ASN A 1 102 ? 16.660 4.910 -9.676 1.00 60.91 102 ASN A CA 1
ATOM 846 C C . ASN A 1 102 ? 16.359 3.586 -8.942 1.00 60.91 102 ASN A C 1
ATOM 848 O O . ASN A 1 102 ? 16.596 2.511 -9.501 1.00 60.91 102 ASN A O 1
ATOM 852 N N . GLY A 1 103 ? 15.869 3.610 -7.698 1.00 62.66 103 GLY A N 1
ATOM 853 C CA . GLY A 1 103 ? 15.765 2.390 -6.900 1.00 62.66 103 GLY A CA 1
ATOM 854 C C . GLY A 1 103 ? 14.563 2.321 -5.969 1.00 62.66 103 GLY A C 1
ATOM 855 O O . GLY A 1 103 ? 14.512 3.002 -4.958 1.00 62.66 103 GLY A O 1
ATOM 856 N N . HIS A 1 104 ? 13.706 1.322 -6.190 1.00 67.75 104 HIS A N 1
ATOM 857 C CA . HIS A 1 104 ? 12.745 0.835 -5.187 1.00 67.75 104 HIS A CA 1
ATOM 858 C C . HIS A 1 104 ? 13.420 0.335 -3.889 1.00 67.75 104 HIS A C 1
ATOM 860 O O . HIS A 1 104 ? 12.748 0.064 -2.902 1.00 67.75 104 HIS A O 1
ATOM 866 N N . MET A 1 105 ? 14.749 0.172 -3.895 1.00 70.62 105 MET A N 1
ATOM 867 C CA . MET A 1 105 ? 15.535 -0.300 -2.756 1.00 70.62 105 MET A CA 1
ATOM 868 C C . MET A 1 105 ? 15.630 0.759 -1.654 1.00 70.62 105 MET A C 1
ATOM 870 O O . MET A 1 105 ? 15.594 0.401 -0.488 1.00 70.62 105 MET A O 1
ATOM 874 N N . THR A 1 106 ? 15.737 2.042 -2.012 1.00 76.00 106 THR A N 1
ATOM 875 C CA . THR A 1 106 ? 15.926 3.156 -1.063 1.00 76.00 106 THR A CA 1
ATOM 876 C C . THR A 1 106 ? 14.620 3.800 -0.619 1.00 76.00 106 THR A C 1
ATOM 878 O O . THR A 1 106 ? 14.624 4.654 0.272 1.00 76.00 106 THR A O 1
ATOM 881 N N . GLN A 1 107 ? 13.511 3.377 -1.222 1.00 84.81 107 GLN A N 1
ATOM 882 C CA . GLN A 1 107 ? 12.199 3.927 -0.964 1.00 84.81 107 GLN A CA 1
ATOM 883 C C . GLN A 1 107 ? 11.788 3.725 0.502 1.00 84.81 107 GLN A C 1
ATOM 885 O O . GLN A 1 107 ? 12.058 2.699 1.129 1.00 84.81 107 GLN A O 1
ATOM 890 N N . LYS A 1 108 ? 11.105 4.729 1.056 1.0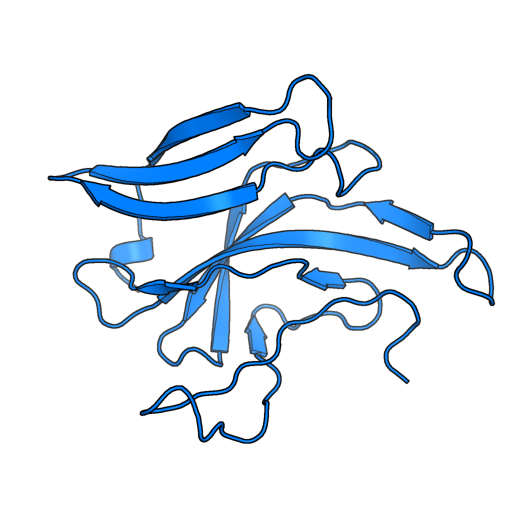0 89.75 108 LYS A N 1
ATOM 891 C CA . LYS A 1 108 ? 10.529 4.654 2.400 1.00 89.75 108 LYS A CA 1
ATOM 892 C C . LYS A 1 108 ? 9.366 3.670 2.428 1.00 89.75 108 LYS A C 1
ATOM 894 O O . LYS A 1 108 ? 8.456 3.772 1.610 1.00 89.75 108 LYS A O 1
ATOM 899 N N . HIS A 1 109 ? 9.370 2.752 3.391 1.00 90.12 109 HIS A N 1
ATOM 900 C CA . HIS A 1 109 ? 8.329 1.732 3.529 1.00 90.12 109 HIS A CA 1
ATOM 901 C C . HIS A 1 109 ? 7.555 1.918 4.830 1.00 90.12 109 HIS A C 1
ATOM 903 O O . HIS A 1 109 ? 8.141 1.869 5.910 1.00 90.12 109 HIS A O 1
ATOM 909 N N . VAL A 1 110 ? 6.236 2.083 4.749 1.00 93.81 110 VAL A N 1
ATOM 910 C CA . VAL A 1 110 ? 5.381 2.082 5.942 1.00 93.81 110 VAL A CA 1
ATOM 911 C C . VAL A 1 110 ? 5.202 0.643 6.421 1.00 93.81 110 VAL A C 1
ATOM 913 O O . VAL A 1 110 ? 4.651 -0.196 5.711 1.00 93.81 110 VAL A O 1
ATOM 916 N N . VAL A 1 111 ? 5.662 0.353 7.635 1.00 92.94 111 VAL A N 1
ATOM 917 C CA . VAL A 1 111 ? 5.626 -0.993 8.232 1.00 92.94 111 VAL A CA 1
ATOM 918 C C . VAL A 1 111 ? 4.529 -1.159 9.283 1.00 92.94 111 VAL A C 1
ATOM 920 O O . VAL A 1 111 ? 4.242 -2.279 9.694 1.00 92.94 111 VAL A O 1
ATOM 923 N N . SER A 1 112 ? 3.933 -0.061 9.755 1.00 94.75 112 SER A N 1
ATOM 924 C CA . SER A 1 112 ? 2.812 -0.096 10.696 1.00 94.75 112 SER A CA 1
ATOM 925 C C . SER A 1 112 ? 2.029 1.214 10.663 1.00 94.75 112 SER A C 1
ATOM 927 O O . SER A 1 112 ? 2.620 2.280 10.484 1.00 94.75 112 SER A O 1
ATOM 929 N N . PHE A 1 113 ? 0.719 1.117 10.884 1.00 95.62 113 PHE A N 1
ATOM 930 C CA . PHE A 1 113 ? -0.203 2.231 11.073 1.00 95.62 113 PHE A CA 1
ATOM 931 C C . PHE A 1 113 ? -1.131 1.936 12.255 1.00 95.62 113 PHE A C 1
ATOM 933 O O . PHE A 1 113 ? -1.616 0.811 12.391 1.00 95.62 113 PHE A O 1
ATOM 940 N N . ARG A 1 114 ? -1.356 2.931 13.121 1.00 94.00 114 ARG A N 1
ATOM 941 C CA . ARG A 1 114 ? -2.279 2.831 14.263 1.00 94.00 114 ARG A CA 1
ATOM 942 C C . ARG A 1 114 ? -2.667 4.200 14.814 1.00 94.00 114 ARG A C 1
ATOM 944 O O . ARG A 1 114 ? -1.940 5.172 14.630 1.00 94.00 114 ARG A O 1
ATOM 951 N N . LYS A 1 115 ? -3.767 4.251 15.564 1.00 93.75 115 LYS A N 1
ATOM 952 C CA . LYS A 1 115 ? -4.140 5.404 16.393 1.00 93.75 115 LYS A CA 1
ATOM 953 C C . LYS A 1 115 ? -3.490 5.294 17.779 1.00 93.75 115 LYS A C 1
ATOM 955 O O . LYS A 1 115 ? -3.515 4.229 18.392 1.00 93.75 115 LYS A O 1
ATOM 960 N N . GLU A 1 116 ? -2.895 6.381 18.261 1.00 93.25 116 GLU A N 1
ATOM 961 C CA . GLU A 1 116 ? -2.333 6.530 19.609 1.00 93.25 116 GLU A CA 1
ATOM 962 C C . GLU A 1 116 ? -2.906 7.800 20.258 1.00 93.25 116 GLU A C 1
ATOM 964 O O . GLU A 1 116 ? -2.444 8.913 19.994 1.00 93.25 116 GLU A O 1
ATOM 969 N N . GLY A 1 117 ? -3.933 7.644 21.100 1.00 89.75 117 GLY A N 1
ATOM 970 C CA . GLY A 1 117 ? -4.717 8.780 21.596 1.00 89.75 117 GLY A CA 1
ATOM 971 C C . GLY A 1 117 ? -5.436 9.479 20.441 1.00 89.75 117 GLY A C 1
ATOM 972 O O . GLY A 1 117 ? -6.047 8.815 19.612 1.00 89.75 117 GLY A O 1
ATOM 973 N N . GLU A 1 118 ? -5.300 10.800 20.338 1.00 88.88 118 GLU A N 1
ATOM 974 C CA . GLU A 1 118 ? -5.895 11.600 19.252 1.00 88.88 118 GLU A CA 1
ATOM 975 C C . GLU A 1 118 ? -5.048 11.637 17.968 1.00 88.88 118 GLU A C 1
ATOM 977 O O . GLU A 1 118 ? -5.372 12.354 17.026 1.00 88.88 118 GLU A O 1
ATOM 982 N N . LYS A 1 119 ? -3.925 10.909 17.920 1.00 93.00 119 LYS A N 1
ATOM 983 C CA . LYS A 1 119 ? -2.974 10.976 16.803 1.00 93.00 119 LYS A CA 1
ATOM 984 C C . LYS A 1 119 ? -2.971 9.698 15.987 1.00 93.00 119 LYS A C 1
ATOM 986 O O . LYS A 1 119 ? -2.954 8.598 16.537 1.00 93.00 119 LYS A O 1
ATOM 991 N N . TYR A 1 120 ? -2.868 9.851 14.674 1.00 95.06 120 TYR A N 1
ATOM 992 C CA . TYR A 1 120 ? -2.559 8.754 13.769 1.00 95.06 120 TYR A CA 1
ATOM 993 C C . TYR A 1 120 ? -1.053 8.647 13.594 1.00 95.06 120 TYR A C 1
ATOM 995 O O . TYR A 1 120 ? -0.368 9.638 13.345 1.00 95.06 120 TYR A O 1
ATOM 1003 N N . ILE A 1 121 ? -0.528 7.438 13.749 1.00 96.69 121 ILE A N 1
ATOM 1004 C CA . ILE A 1 121 ? 0.900 7.160 13.734 1.00 96.69 121 ILE A CA 1
ATOM 1005 C C . ILE A 1 121 ? 1.216 6.197 12.598 1.00 96.69 121 ILE A C 1
ATOM 1007 O O . ILE A 1 121 ? 0.600 5.134 12.501 1.00 96.69 121 ILE A O 1
ATOM 1011 N N . ILE A 1 122 ? 2.238 6.527 11.808 1.00 96.12 122 ILE A N 1
ATOM 1012 C CA . ILE A 1 122 ? 2.893 5.579 10.901 1.00 96.12 122 ILE A CA 1
ATOM 1013 C C . ILE A 1 122 ? 4.340 5.343 11.325 1.00 96.12 122 ILE A C 1
ATOM 1015 O O . ILE A 1 122 ? 5.058 6.258 11.737 1.00 96.12 122 ILE A O 1
ATOM 1019 N N . TYR A 1 123 ? 4.770 4.094 11.199 1.00 95.56 123 TYR A N 1
ATOM 1020 C CA . TYR A 1 123 ? 6.159 3.687 11.355 1.00 95.56 123 TYR A CA 1
ATOM 1021 C C . TYR A 1 123 ? 6.747 3.426 9.982 1.00 95.56 123 TYR A C 1
ATOM 1023 O O . TYR A 1 123 ? 6.209 2.628 9.215 1.00 95.56 123 TYR A O 1
ATOM 1031 N N . VAL A 1 124 ? 7.849 4.097 9.678 1.00 94.69 124 VAL A N 1
ATOM 1032 C CA . VAL A 1 124 ? 8.440 4.121 8.345 1.00 94.69 124 VAL A CA 1
ATOM 1033 C C . VAL A 1 124 ? 9.876 3.648 8.423 1.00 94.69 124 VAL A C 1
ATOM 1035 O O . VAL A 1 124 ? 10.684 4.186 9.179 1.00 94.69 124 VAL A O 1
ATOM 1038 N N . HIS A 1 125 ? 10.195 2.640 7.628 1.00 92.31 125 HIS A N 1
ATOM 1039 C CA . HIS A 1 125 ? 11.558 2.214 7.393 1.00 92.31 125 HIS A CA 1
ATOM 1040 C C . HIS A 1 125 ? 12.181 3.144 6.346 1.00 92.31 125 HIS A C 1
ATOM 1042 O O . HIS A 1 125 ? 11.761 3.150 5.189 1.00 92.31 125 HIS A O 1
ATOM 1048 N N . GLU A 1 126 ? 13.163 3.945 6.755 1.00 90.69 126 GLU A N 1
ATOM 1049 C CA . GLU A 1 126 ? 13.952 4.795 5.859 1.00 90.69 126 GLU A CA 1
ATOM 1050 C C . GLU A 1 126 ? 15.304 4.147 5.552 1.00 90.69 126 GLU A C 1
ATOM 1052 O O . GLU A 1 126 ? 15.876 3.475 6.413 1.00 90.69 126 GLU A O 1
ATOM 1057 N N . GLY A 1 127 ? 15.832 4.365 4.342 1.00 84.06 127 GLY A N 1
ATOM 1058 C CA . GLY A 1 127 ? 17.121 3.799 3.932 1.00 84.06 127 GLY A CA 1
ATOM 1059 C C . GLY A 1 127 ? 17.091 2.272 3.857 1.00 84.06 127 GLY A C 1
ATOM 1060 O O . GLY A 1 127 ? 18.067 1.621 4.239 1.00 84.06 127 GLY A O 1
ATOM 1061 N N . PHE A 1 128 ? 15.967 1.702 3.414 1.00 79.88 128 PHE A N 1
ATOM 1062 C CA . PHE A 1 128 ? 15.765 0.259 3.321 1.00 79.88 128 PHE A CA 1
ATOM 1063 C C . PHE A 1 128 ? 16.921 -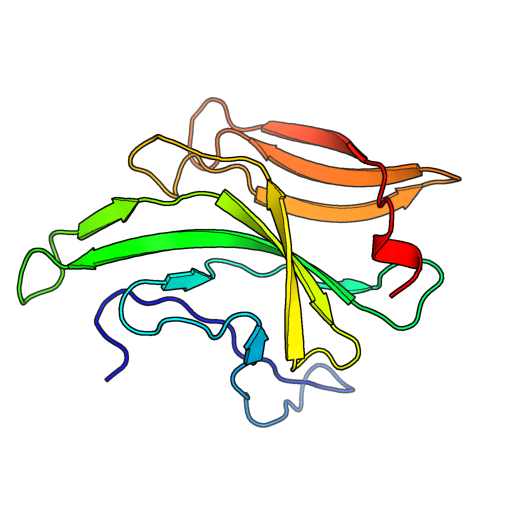0.407 2.551 1.00 79.88 128 PHE A C 1
ATOM 1065 O O . PHE A 1 128 ? 17.422 0.119 1.564 1.00 79.88 128 PHE A O 1
ATOM 1072 N N . MET A 1 129 ? 17.425 -1.533 3.067 1.00 79.81 129 MET A N 1
ATOM 1073 C CA . MET A 1 129 ? 18.587 -2.258 2.515 1.00 79.81 129 MET A CA 1
ATOM 1074 C C . MET A 1 129 ? 19.886 -1.442 2.362 1.00 79.81 129 MET A C 1
ATOM 1076 O O . MET A 1 129 ? 20.798 -1.857 1.648 1.00 79.81 129 MET A O 1
ATOM 1080 N N . THR A 1 130 ? 20.015 -0.316 3.067 1.00 83.62 130 THR A N 1
ATOM 1081 C CA . THR A 1 130 ? 21.274 0.431 3.181 1.00 83.62 130 THR A CA 1
ATOM 1082 C C . THR A 1 130 ? 21.882 0.279 4.578 1.00 83.62 130 THR A C 1
ATOM 1084 O O . THR A 1 130 ? 21.213 -0.125 5.533 1.00 83.62 130 THR A O 1
ATOM 1087 N N . GLY A 1 131 ? 23.153 0.658 4.730 1.00 85.88 131 GLY A N 1
ATOM 1088 C CA . GLY A 1 131 ? 23.802 0.751 6.045 1.00 85.88 131 GLY A CA 1
ATOM 1089 C C . GLY A 1 131 ? 23.264 1.885 6.934 1.00 85.88 131 GLY A C 1
ATOM 1090 O O . GLY A 1 131 ? 23.594 1.933 8.112 1.00 85.88 131 GLY A O 1
ATOM 1091 N N . GLN A 1 132 ? 22.435 2.784 6.389 1.00 86.38 132 GLN A N 1
ATOM 1092 C CA . GLN A 1 132 ? 21.801 3.896 7.111 1.00 86.38 132 GLN A CA 1
ATOM 1093 C C . GLN A 1 132 ? 20.336 3.599 7.468 1.00 86.38 132 GLN A C 1
ATOM 1095 O O . GLN A 1 132 ? 19.564 4.518 7.748 1.00 86.38 132 GLN A O 1
ATOM 1100 N N . ASN A 1 133 ? 19.938 2.325 7.414 1.00 90.50 133 ASN A N 1
ATOM 1101 C CA . ASN A 1 133 ? 18.566 1.927 7.675 1.00 90.50 133 ASN A CA 1
ATOM 1102 C C . ASN A 1 133 ? 18.124 2.299 9.099 1.00 90.50 133 ASN A C 1
ATOM 1104 O O . ASN A 1 133 ? 18.889 2.185 10.058 1.00 90.50 133 ASN A O 1
ATOM 1108 N N . LYS A 1 134 ? 16.887 2.780 9.228 1.00 94.00 134 LYS A N 1
ATOM 1109 C CA . LYS A 1 134 ? 16.301 3.166 10.516 1.00 94.00 134 LYS A CA 1
ATOM 1110 C C . LYS A 1 134 ? 14.780 3.114 10.471 1.00 94.00 134 LYS A C 1
ATOM 1112 O O . LYS A 1 134 ? 14.167 3.288 9.418 1.00 94.00 134 LYS A O 1
ATOM 1117 N N . LEU A 1 135 ? 14.178 2.937 11.643 1.00 95.69 135 LEU A N 1
ATOM 1118 C CA . LEU A 1 135 ? 12.737 3.049 11.837 1.00 95.69 135 LEU A CA 1
ATOM 1119 C C . LEU A 1 135 ? 12.401 4.437 12.388 1.00 95.69 135 LEU A C 1
ATOM 1121 O O . LEU A 1 135 ? 12.895 4.824 13.446 1.00 95.69 135 LEU A O 1
ATOM 1125 N N . VAL A 1 136 ? 11.550 5.176 11.681 1.00 96.56 136 VAL A N 1
ATOM 1126 C CA . VAL A 1 136 ? 11.117 6.527 12.050 1.00 96.56 136 VAL A CA 1
ATOM 1127 C C . VAL A 1 136 ? 9.621 6.523 12.333 1.00 96.56 136 VAL A C 1
ATOM 1129 O O . VAL A 1 136 ? 8.838 5.915 11.605 1.00 96.56 136 VAL A O 1
ATOM 1132 N N . LYS A 1 137 ? 9.220 7.204 13.406 1.00 96.69 137 LYS A N 1
ATOM 1133 C CA . LYS A 1 137 ? 7.820 7.404 13.782 1.00 96.69 137 LYS A CA 1
ATOM 1134 C C . LYS A 1 137 ? 7.348 8.762 13.269 1.00 96.69 137 LYS A C 1
ATOM 1136 O O . LYS A 1 137 ? 7.966 9.773 13.594 1.00 96.69 137 LYS A O 1
ATOM 1141 N N . TYR A 1 138 ? 6.230 8.785 12.552 1.00 96.19 138 TYR A N 1
ATOM 1142 C CA . TYR A 1 138 ? 5.543 10.012 12.152 1.00 96.19 138 TYR A CA 1
ATOM 1143 C C . TYR A 1 138 ? 4.170 10.083 12.808 1.00 96.19 138 TYR A C 1
ATOM 1145 O O . TYR A 1 138 ? 3.480 9.071 12.915 1.00 96.19 138 TYR A O 1
ATOM 1153 N N . SER A 1 139 ? 3.780 11.288 13.216 1.00 95.88 139 SER A N 1
ATOM 1154 C CA . SER A 1 139 ? 2.377 11.630 13.438 1.00 95.88 139 SER A CA 1
ATOM 1155 C C . SER A 1 139 ? 1.832 12.184 12.130 1.00 95.88 139 SER A C 1
ATOM 1157 O O . SER A 1 139 ? 2.492 13.026 11.524 1.00 95.88 139 SER A O 1
ATOM 1159 N N . ILE A 1 140 ? 0.664 11.717 11.709 1.00 93.50 140 ILE A N 1
ATOM 1160 C CA . ILE A 1 140 ? -0.001 12.167 10.487 1.00 93.50 140 ILE A CA 1
ATOM 1161 C C . ILE A 1 140 ? -1.400 12.683 10.799 1.00 93.50 140 ILE A C 1
ATOM 1163 O O . ILE A 1 140 ? -2.009 12.312 11.805 1.00 93.50 140 ILE A O 1
ATOM 1167 N N . GLU A 1 141 ? -1.895 13.525 9.906 1.00 90.31 141 GLU A N 1
ATOM 1168 C CA . GLU A 1 141 ? -3.291 13.928 9.837 1.00 90.31 141 GLU A CA 1
ATOM 1169 C C . GLU A 1 141 ? -3.914 13.197 8.652 1.00 90.31 141 GLU A C 1
ATOM 1171 O O . GLU A 1 141 ? -3.296 13.092 7.596 1.00 90.31 141 GLU A O 1
ATOM 1176 N N . LEU A 1 142 ? -5.106 12.637 8.846 1.00 85.19 142 LEU A N 1
ATOM 1177 C CA . LEU A 1 142 ? -5.788 11.878 7.798 1.00 85.19 142 LEU A CA 1
ATOM 1178 C C . LEU A 1 142 ? -6.641 12.757 6.875 1.00 85.19 142 LEU A C 1
ATOM 1180 O O . LEU A 1 142 ? -7.109 12.263 5.858 1.00 85.19 142 LEU A O 1
ATOM 1184 N N . GLY A 1 143 ? -6.848 14.037 7.208 1.00 80.44 143 GLY A N 1
ATOM 1185 C CA . GLY A 1 143 ? -7.717 14.932 6.438 1.00 80.44 143 GLY A CA 1
ATOM 1186 C C . GLY A 1 143 ? -9.095 14.312 6.170 1.00 80.44 143 GLY A C 1
ATOM 1187 O O . GLY A 1 143 ? -9.671 13.659 7.044 1.00 80.44 143 GLY A O 1
ATOM 1188 N N . ASP A 1 144 ? -9.568 14.453 4.933 1.00 70.25 144 ASP A N 1
ATOM 1189 C CA . ASP A 1 144 ? -10.876 13.971 4.466 1.00 70.25 144 ASP A CA 1
ATOM 1190 C C . ASP A 1 144 ? -10.959 12.435 4.332 1.00 70.25 144 ASP A C 1
ATOM 1192 O O . ASP A 1 144 ? -12.012 11.887 4.009 1.00 70.25 144 ASP A O 1
ATOM 1196 N N . LEU A 1 145 ? -9.873 11.695 4.599 1.00 70.88 145 LEU A N 1
ATOM 1197 C CA . LEU A 1 145 ? -9.880 10.225 4.545 1.00 70.88 145 LEU A CA 1
ATOM 1198 C C . LEU A 1 145 ? -10.801 9.588 5.600 1.00 70.88 145 LEU A C 1
ATOM 1200 O O . LEU A 1 145 ? -11.129 8.410 5.474 1.00 70.88 145 LEU A O 1
ATOM 1204 N N . ASN A 1 146 ? -11.214 10.352 6.618 1.00 59.66 146 ASN A N 1
ATOM 1205 C CA . ASN A 1 146 ? -12.180 9.924 7.635 1.00 59.66 146 ASN A CA 1
ATOM 1206 C C . ASN A 1 146 ? -13.649 10.111 7.211 1.00 59.66 146 ASN A C 1
ATOM 1208 O O . ASN A 1 146 ? -14.527 9.587 7.891 1.00 59.66 146 ASN A O 1
ATOM 1212 N N . GLU A 1 147 ? -13.926 10.861 6.138 1.00 53.12 147 GLU A N 1
ATOM 1213 C CA . GLU A 1 147 ? -15.294 11.224 5.720 1.00 53.12 147 GLU A CA 1
ATOM 1214 C C . GLU A 1 147 ? -15.794 10.468 4.479 1.00 53.12 147 GLU A C 1
ATOM 1216 O O . GLU A 1 147 ? -16.945 10.639 4.074 1.00 53.12 147 GLU A O 1
ATOM 1221 N N . ALA A 1 148 ? -14.948 9.635 3.866 1.00 46.38 148 ALA A N 1
ATOM 1222 C CA . ALA A 1 148 ? -15.335 8.801 2.728 1.00 46.38 148 ALA A CA 1
ATOM 1223 C C . ALA A 1 148 ? -16.182 7.614 3.172 1.00 46.38 148 ALA A C 1
ATOM 1225 O O . ALA A 1 148 ? -15.923 7.081 4.270 1.00 46.38 148 ALA A O 1
#

Secondary structure (DSSP, 8-state):
---TT----EE---SSSSS-PPPEEPEEESPP-TTTEEE----EEE-TTSS-EEEEEEEEEEEE-STTS-SEEEEEEEEEEEEESSSSEEEEEEEEEEE-SS-TTSS-EEEEEEEETTEEEEEEEESTTSTT-EEEEEEE--GGGGT-

Foldseek 3Di:
DQPPPAAFDWDWDDPPVPDIDDTDGAAEVVGADSQWKHFDDWDWDDDPPDLKIKTWTWMWTWDQPDPVSPDIFIGQTWTFIWMDNPVRYIYGDDTHQGDGDRDPQQGKDFPDWDDDPPWTKTWIFGRHPHPPTDIDIDTDDCPCVVVD

Sequence (148 aa):
NIKLGVRHVLCTTSKDLINWSRPKLINKNPEFAFSSENLYYMGAYPLPDTEKYITFTPHFKNDILTEDGSQRKYYDAKTLVMISDDKYNWDVKEEIFLDFSNGHMTQKHVVSFRKEGEKYIIYVHEGFMTGQNKLVKYSIELGDLNEA

pLDDT: mean 88.55, std 10.87, range [39.88, 98.12]